Protein AF-A0A8B6H5X8-F1 (afdb_monomer_lite)

Sequence (145 aa):
MEVFKSILQSILGMDSQSWGLSYKGKIWHNGQSKKFCQPFFDKTTIITCQLDLYSGTLAFYCNGQSLGVAFTGLDQVGEPLYPIVSSTASESELGLGTRGCRYLSLQEKCFQAIKRRLAYNEAYNDCVDCLPLPKIMKSHLSALY

Organism: Mytilus galloprovincialis (NCBI:txid29158)

Secondary structure (DSSP, 8-state):
----------STTSSTT--EEETTTEEEETTEEEE-S-----TTPPEEEEEETTTTEEEEEETTEEEEEEEE-GGGS-S---------STT-------------SHHHHHHHHHHHHHHT-GGGTT-GGGSSS-HHHHHHHHTT-

InterPro domains:
  IPR001496 SOCS box domain [PS50225] (96-145)
  IPR001870 B30.2/SPRY domain [PS50188] (1-103)
  IPR003877 SPRY domain [PF00622] (12-91)
  IPR013320 Concanavalin A-like lectin/glucanase domain superfamily [SSF49899] (8-96)
  IPR043136 B30.2/SPRY domain superfamily [G3DSA:2.60.120.920] (3-94)
  IPR050672 F-box/SPRY and SOCS box protein families [PTHR12245] (9-139)

Foldseek 3Di:
DDPPPPCQDDPAQCQQQHWDQDLCQWIHHHNDIDRQGHHDDDLPWDKDWDQDLVQQFIWIATPNHTSDTPDGPNVVPPDDDDDDDDDPDPPRDDDDDDDDDDDDDPVVVVLVVVLVVQVVDPVRPVPLVVDPDDPVSSCVNPPVD

Structure (mmCIF, N/CA/C/O backbone):
data_AF-A0A8B6H5X8-F1
#
_entry.id   AF-A0A8B6H5X8-F1
#
loop_
_atom_site.group_PDB
_atom_site.id
_atom_site.type_symbol
_atom_site.label_atom_id
_atom_site.label_alt_id
_atom_site.label_comp_id
_atom_site.label_asym_id
_atom_site.label_entity_id
_atom_site.label_seq_id
_atom_site.pdbx_PDB_ins_code
_atom_site.Cartn_x
_atom_site.Cartn_y
_atom_site.Cartn_z
_atom_site.occupancy
_atom_site.B_iso_or_equiv
_atom_site.auth_seq_id
_atom_site.auth_comp_id
_atom_site.auth_asym_id
_atom_site.auth_atom_id
_atom_site.pdbx_PDB_model_num
ATOM 1 N N . MET A 1 1 ? -34.817 14.427 20.532 1.00 32.59 1 MET A N 1
ATOM 2 C CA . MET A 1 1 ? -33.373 14.633 20.763 1.00 32.59 1 MET A CA 1
ATOM 3 C C . MET A 1 1 ? -32.649 13.667 19.839 1.00 32.59 1 MET A C 1
ATOM 5 O O . MET A 1 1 ? -32.472 12.506 20.186 1.00 32.59 1 MET A O 1
ATOM 9 N N . GLU A 1 2 ? -32.384 14.088 18.603 1.00 27.45 2 GLU A N 1
ATOM 10 C CA . GLU A 1 2 ? -31.606 13.279 17.662 1.00 27.45 2 GLU A CA 1
ATOM 11 C C . GLU A 1 2 ? -30.157 13.279 18.126 1.00 27.45 2 GLU A C 1
ATOM 13 O O . GLU A 1 2 ? -29.492 14.314 18.166 1.00 27.45 2 GLU A O 1
ATOM 18 N N . VAL A 1 3 ? -29.677 12.107 18.525 1.00 29.55 3 VAL A N 1
ATOM 19 C CA . VAL A 1 3 ? -28.252 11.894 18.735 1.00 29.55 3 VAL A CA 1
ATOM 20 C C . VAL A 1 3 ? -27.619 11.902 17.347 1.00 29.55 3 VAL A C 1
ATOM 22 O O . VAL A 1 3 ? -27.639 10.889 16.649 1.00 29.55 3 VAL A O 1
ATOM 25 N N . PHE A 1 4 ? -27.075 13.050 16.935 1.00 31.17 4 PHE A N 1
ATOM 26 C CA . PHE A 1 4 ? -26.159 13.131 15.800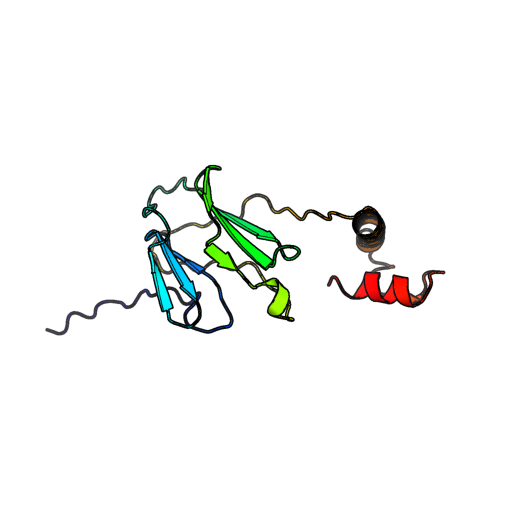 1.00 31.17 4 PHE A CA 1
ATOM 27 C C . PHE A 1 4 ? -24.928 12.291 16.137 1.00 31.17 4 PHE A C 1
ATOM 29 O O . PHE A 1 4 ? -23.966 12.738 16.761 1.00 31.17 4 PHE A O 1
ATOM 36 N N . LYS A 1 5 ? -24.982 11.017 15.755 1.00 34.47 5 LYS A N 1
ATOM 37 C CA . LYS A 1 5 ? -23.828 10.133 15.746 1.00 34.47 5 LYS A CA 1
ATOM 38 C C . LYS A 1 5 ? -22.925 10.674 14.644 1.00 34.47 5 LYS A C 1
ATOM 40 O O . LYS A 1 5 ? -23.190 10.430 13.475 1.00 34.47 5 LYS A O 1
ATOM 45 N N . SER A 1 6 ? -21.923 11.472 15.004 1.00 38.03 6 SER A N 1
ATOM 46 C CA . SER A 1 6 ? -20.920 11.944 14.049 1.00 38.03 6 SER A CA 1
ATOM 47 C C . SER A 1 6 ? -20.366 10.734 13.285 1.00 38.03 6 SER A C 1
ATOM 49 O O . SER A 1 6 ? -19.733 9.852 13.875 1.00 38.03 6 SER A O 1
ATOM 51 N N . ILE A 1 7 ? -20.696 10.631 11.994 1.00 43.34 7 ILE A N 1
ATOM 52 C CA . ILE A 1 7 ? -20.259 9.559 11.095 1.00 43.34 7 ILE A CA 1
ATOM 53 C C . ILE A 1 7 ? -18.818 9.884 10.701 1.00 43.34 7 ILE A C 1
ATOM 55 O O . ILE A 1 7 ? -18.526 10.308 9.590 1.00 43.34 7 ILE A O 1
ATOM 59 N N . LEU A 1 8 ? -17.892 9.723 11.642 1.00 49.56 8 LEU A N 1
ATOM 60 C CA . LEU A 1 8 ? -16.462 9.726 11.351 1.00 49.56 8 LEU A CA 1
ATOM 61 C C . LEU A 1 8 ? -16.101 8.345 10.793 1.00 49.56 8 LEU A C 1
ATOM 63 O O . LEU A 1 8 ? -15.533 7.490 11.478 1.00 49.56 8 LEU A O 1
ATOM 67 N N . GLN A 1 9 ? -16.574 8.078 9.577 1.00 59.22 9 GLN A N 1
ATOM 68 C CA . GLN A 1 9 ? -16.326 6.841 8.848 1.00 59.22 9 GLN A CA 1
ATOM 69 C C . GLN A 1 9 ? -15.109 7.050 7.942 1.00 59.22 9 GLN A C 1
ATOM 71 O O . GLN A 1 9 ? -14.939 8.113 7.352 1.00 59.22 9 GLN A O 1
ATOM 76 N N . SER A 1 10 ? -14.219 6.057 7.886 1.00 67.19 10 SER A N 1
ATOM 77 C CA . SER A 1 10 ? -13.036 6.136 7.026 1.00 67.19 10 SER A CA 1
ATOM 78 C C . SER A 1 10 ? -13.481 6.213 5.568 1.00 67.19 10 SER A C 1
ATOM 80 O O . SER A 1 10 ? -14.249 5.359 5.132 1.00 67.19 10 SER A O 1
ATOM 82 N N . ILE A 1 11 ? -12.987 7.212 4.833 1.00 83.31 11 ILE A N 1
ATOM 83 C CA . ILE A 1 11 ? -13.216 7.339 3.385 1.00 83.31 11 ILE A CA 1
ATOM 84 C C . ILE A 1 11 ? -12.515 6.226 2.593 1.00 83.31 11 ILE A C 1
ATOM 86 O O . ILE A 1 11 ? -12.910 5.908 1.476 1.00 83.31 11 ILE A O 1
ATOM 90 N N . LEU A 1 12 ? -11.482 5.611 3.181 1.00 90.06 12 LEU A N 1
ATOM 91 C CA . LEU A 1 12 ? -10.707 4.557 2.540 1.00 90.06 12 LEU A CA 1
ATOM 92 C C . LEU A 1 12 ? -11.502 3.252 2.510 1.00 90.06 12 LEU A C 1
ATOM 94 O O . LEU A 1 12 ? -11.940 2.741 3.541 1.00 90.06 12 LEU A O 1
ATOM 98 N N . GLY A 1 13 ? -11.641 2.698 1.312 1.00 90.94 13 GLY A N 1
ATOM 99 C CA . GLY A 1 13 ? -12.379 1.476 1.034 1.00 90.94 13 GLY A CA 1
ATOM 100 C C . GLY A 1 13 ? -13.889 1.664 0.913 1.00 90.94 13 GLY A C 1
ATOM 101 O O . GLY A 1 13 ? -14.607 0.664 0.883 1.00 90.94 13 GLY A O 1
ATOM 102 N N . MET A 1 14 ? -14.389 2.907 0.849 1.00 91.75 14 MET A N 1
ATOM 103 C CA . MET A 1 14 ? -15.804 3.179 0.555 1.00 91.75 14 MET A CA 1
ATOM 104 C C . MET A 1 14 ? -16.170 2.894 -0.907 1.00 91.75 14 MET A C 1
ATOM 106 O O . MET A 1 14 ? -17.323 2.580 -1.187 1.00 91.75 14 MET A O 1
ATOM 110 N N . ASP A 1 15 ? -15.195 2.949 -1.810 1.00 93.00 15 ASP A N 1
ATOM 111 C CA . ASP A 1 15 ? -15.328 2.632 -3.229 1.00 93.00 15 ASP A CA 1
ATOM 112 C C . ASP A 1 15 ? -14.355 1.518 -3.651 1.00 93.00 15 ASP A C 1
ATOM 114 O O . ASP A 1 15 ? -13.630 0.939 -2.833 1.00 93.00 15 ASP A O 1
ATOM 118 N N . SER A 1 16 ? -14.357 1.188 -4.942 1.00 94.44 16 SER A N 1
ATOM 119 C CA . SER A 1 16 ? -13.459 0.193 -5.530 1.00 94.44 16 SER A CA 1
ATOM 120 C C . SER A 1 16 ? -12.043 0.721 -5.793 1.00 94.44 16 SER A C 1
ATOM 122 O O . SER A 1 16 ? -11.224 -0.024 -6.321 1.00 94.44 16 SER A O 1
ATOM 124 N N . GLN A 1 17 ? -11.755 1.987 -5.479 1.00 94.50 17 GLN A N 1
ATOM 125 C CA . GLN A 1 17 ? -10.489 2.655 -5.806 1.00 94.50 17 GLN A CA 1
ATOM 126 C C . GLN A 1 17 ? -9.497 2.628 -4.640 1.00 94.50 17 GLN A C 1
ATOM 128 O O . GLN A 1 17 ? -8.368 3.101 -4.757 1.00 94.50 17 GLN A O 1
ATOM 133 N N . SER A 1 18 ? -9.908 2.097 -3.488 1.00 95.38 18 SER A N 1
ATOM 134 C CA . SER A 1 18 ? -9.092 2.118 -2.281 1.00 95.38 18 SER A CA 1
ATOM 135 C C . SER A 1 18 ? -9.220 0.841 -1.450 1.00 95.38 18 SER A C 1
ATOM 137 O O . SER A 1 18 ? -10.259 0.177 -1.409 1.00 95.38 18 SER A O 1
ATOM 139 N N . TRP A 1 19 ? -8.126 0.501 -0.767 1.00 96.94 19 TRP A N 1
ATOM 140 C CA . TRP A 1 19 ? -7.997 -0.650 0.127 1.00 96.94 19 TRP A CA 1
ATOM 141 C C . TRP A 1 19 ? -7.434 -0.158 1.457 1.00 96.94 19 TRP A C 1
ATOM 143 O O . TRP A 1 19 ? -6.299 0.313 1.523 1.00 96.94 19 TRP A O 1
ATOM 153 N N . GLY A 1 20 ? -8.234 -0.222 2.519 1.00 95.56 20 GLY A N 1
ATOM 154 C CA . GLY A 1 20 ? -7.905 0.412 3.796 1.00 95.56 20 GLY A CA 1
ATOM 155 C C . GLY A 1 20 ? -7.854 -0.563 4.966 1.00 95.56 20 GLY A C 1
ATOM 156 O O . GLY A 1 20 ? -8.656 -1.492 5.040 1.00 95.56 20 GLY A O 1
ATOM 157 N N . LEU A 1 21 ? -6.958 -0.306 5.923 1.00 95.81 21 LEU A N 1
ATOM 158 C CA . LEU A 1 21 ? -6.988 -0.880 7.271 1.00 95.81 21 LEU A CA 1
ATOM 159 C C . LEU A 1 21 ? -7.393 0.206 8.273 1.00 95.81 21 LEU A C 1
ATOM 161 O O . LEU A 1 21 ? -6.805 1.281 8.325 1.00 95.81 21 LEU A O 1
ATOM 165 N N . SER A 1 22 ? -8.390 -0.093 9.100 1.00 93.69 22 SER A N 1
ATOM 166 C CA . SER A 1 22 ? -8.834 0.761 10.199 1.00 93.69 22 SER A CA 1
ATOM 167 C C . SER A 1 22 ? -8.174 0.342 11.511 1.00 93.69 22 SER A C 1
ATOM 169 O O . SER A 1 22 ? -8.080 -0.850 11.800 1.00 93.69 22 SER A O 1
ATOM 171 N N . TYR A 1 23 ? -7.863 1.314 12.374 1.00 91.88 23 TYR A N 1
ATOM 172 C CA . TYR A 1 23 ? -7.406 1.092 13.756 1.00 91.88 23 TYR A CA 1
ATOM 173 C C . TYR A 1 23 ? -8.349 0.215 14.602 1.00 91.88 23 TYR A C 1
ATOM 175 O O . TYR A 1 23 ? -7.944 -0.391 15.589 1.00 91.88 23 TYR A O 1
ATOM 183 N N . LYS A 1 24 ? -9.610 0.053 14.174 1.00 93.12 24 LYS A N 1
ATOM 184 C CA . LYS A 1 24 ? -10.579 -0.893 14.755 1.00 93.12 24 LYS A CA 1
ATOM 185 C C . LYS A 1 24 ? -10.348 -2.358 14.342 1.00 93.12 24 LYS A C 1
ATOM 187 O O . LYS A 1 24 ? -11.213 -3.195 14.594 1.00 93.12 24 LYS A O 1
ATOM 192 N N . GLY A 1 25 ? -9.246 -2.673 13.661 1.00 95.50 25 GLY A N 1
ATOM 193 C CA . GLY A 1 25 ? -8.906 -4.028 13.218 1.00 95.50 25 GLY A CA 1
ATOM 194 C C . GLY A 1 25 ? -9.773 -4.554 12.068 1.00 95.50 25 GLY A C 1
ATOM 195 O O . GLY A 1 25 ? -9.941 -5.765 11.897 1.00 95.50 25 GLY A O 1
ATOM 196 N N . LYS A 1 26 ? -10.368 -3.648 11.285 1.00 96.25 26 LYS A N 1
ATOM 197 C CA . LYS A 1 26 ? -11.188 -3.975 10.110 1.00 96.25 26 LYS A CA 1
ATOM 198 C C . LYS A 1 26 ? -10.493 -3.524 8.842 1.00 96.25 26 LYS A C 1
ATOM 200 O O . LYS A 1 26 ? -9.930 -2.432 8.828 1.00 96.25 26 LYS A O 1
ATOM 205 N N . ILE A 1 27 ? -10.620 -4.309 7.781 1.00 97.00 27 ILE A N 1
ATOM 206 C CA . ILE A 1 27 ? -10.228 -3.869 6.443 1.00 97.00 27 ILE A CA 1
ATOM 207 C C . ILE A 1 27 ? -11.455 -3.515 5.607 1.00 97.00 27 ILE A C 1
ATOM 209 O O . ILE A 1 27 ? -12.522 -4.103 5.810 1.00 97.00 27 ILE A O 1
ATOM 213 N N . TRP A 1 28 ? -11.286 -2.548 4.708 1.00 96.12 28 TRP A N 1
ATOM 214 C CA . TRP A 1 28 ? -12.342 -1.936 3.905 1.00 96.12 28 TRP A CA 1
ATOM 215 C C . TRP A 1 28 ? -11.956 -1.883 2.429 1.00 96.12 28 TRP A C 1
ATOM 217 O O . TRP A 1 28 ? -10.832 -1.500 2.102 1.00 96.12 28 TRP A O 1
ATOM 227 N N . HIS A 1 29 ? -12.892 -2.258 1.561 1.00 96.44 29 HIS A N 1
ATOM 228 C CA . HIS A 1 29 ? -12.796 -2.122 0.108 1.00 96.44 29 HIS A CA 1
ATOM 229 C C . HIS A 1 29 ? -14.189 -2.257 -0.513 1.00 96.44 29 HIS A C 1
ATOM 231 O O . HIS A 1 29 ? -14.972 -3.107 -0.077 1.00 96.44 29 HIS A O 1
ATOM 237 N N . ASN A 1 30 ? -14.492 -1.458 -1.537 1.00 95.62 30 ASN A N 1
ATOM 238 C CA . ASN A 1 30 ? -15.755 -1.502 -2.274 1.00 95.62 30 ASN A CA 1
ATOM 239 C C . ASN A 1 30 ? -16.999 -1.400 -1.368 1.00 95.62 30 ASN A C 1
ATOM 241 O O . ASN A 1 30 ? -17.967 -2.148 -1.512 1.00 95.62 30 ASN A O 1
ATOM 245 N N . GLY A 1 31 ? -16.928 -0.541 -0.349 1.00 93.69 31 GLY A N 1
ATOM 246 C CA . GLY A 1 31 ? -17.997 -0.329 0.629 1.00 93.69 31 GLY A CA 1
ATOM 247 C C . GLY A 1 31 ? -18.197 -1.483 1.618 1.00 93.69 31 GLY A C 1
ATOM 248 O O . GLY A 1 31 ? -19.056 -1.399 2.497 1.00 93.69 31 GLY A O 1
ATOM 249 N N . GLN A 1 32 ? -17.408 -2.555 1.520 1.00 94.12 32 GLN A N 1
ATOM 250 C CA . GLN A 1 32 ? -17.508 -3.727 2.384 1.00 94.12 32 GLN A CA 1
ATOM 251 C C . GLN A 1 32 ? -16.434 -3.703 3.468 1.00 94.12 32 GLN A C 1
ATOM 253 O O . GLN A 1 32 ? -15.303 -3.278 3.239 1.00 94.12 32 GLN A O 1
ATOM 258 N N . SER A 1 33 ? -16.780 -4.212 4.655 1.00 94.69 33 SER A N 1
ATOM 259 C CA . SER A 1 33 ? -15.844 -4.339 5.775 1.00 94.69 33 SER A CA 1
ATOM 260 C C . SER A 1 33 ? -15.801 -5.762 6.311 1.00 94.69 33 SER A C 1
ATOM 262 O O . SER A 1 33 ? -16.844 -6.397 6.475 1.00 94.69 33 SER A O 1
ATOM 264 N N . LYS A 1 34 ? -14.605 -6.240 6.661 1.00 95.56 34 LYS A N 1
ATOM 265 C CA . LYS A 1 34 ? -14.418 -7.511 7.378 1.00 95.56 34 LYS A CA 1
ATOM 266 C C . LYS A 1 34 ? -13.455 -7.341 8.547 1.00 95.56 34 LYS A C 1
ATOM 268 O O . LYS A 1 34 ? -12.534 -6.524 8.494 1.00 95.56 34 LYS A O 1
ATOM 273 N N . LYS A 1 35 ? -13.678 -8.104 9.623 1.00 97.50 35 LYS A N 1
ATOM 274 C CA . LYS A 1 35 ? -12.714 -8.199 10.729 1.00 97.50 35 LYS A CA 1
ATOM 275 C C . LYS A 1 35 ? -11.442 -8.856 10.195 1.00 97.50 35 LYS A C 1
ATOM 277 O O . LYS A 1 35 ? -11.531 -9.864 9.500 1.00 97.50 35 LYS A O 1
ATOM 282 N N . PHE A 1 36 ? -10.292 -8.277 10.514 1.00 97.94 36 PHE A N 1
ATOM 283 C CA . PHE A 1 36 ? -8.998 -8.720 10.001 1.00 97.94 36 PHE A CA 1
ATOM 284 C C . PHE A 1 36 ? -7.998 -8.981 11.125 1.00 97.94 36 PHE A C 1
ATOM 286 O O . PHE A 1 36 ? -7.410 -10.052 11.188 1.00 97.94 36 PHE A O 1
ATOM 293 N N . CYS A 1 37 ? -7.865 -8.045 12.062 1.00 97.75 37 CYS A N 1
ATOM 294 C CA . CYS A 1 37 ? -6.968 -8.176 13.204 1.00 97.75 37 CYS A CA 1
ATOM 295 C C . CYS A 1 37 ? -7.623 -7.642 14.484 1.00 97.75 37 CYS A C 1
ATOM 297 O O . CYS A 1 37 ? -8.791 -7.236 14.492 1.00 97.75 37 CYS A O 1
ATOM 299 N N . GLN A 1 38 ? -6.882 -7.682 15.591 1.00 97.00 38 GLN A N 1
ATOM 300 C CA . GLN A 1 38 ? -7.303 -6.993 16.805 1.00 97.00 38 GLN A CA 1
ATOM 301 C C . GLN A 1 38 ? -7.181 -5.472 16.618 1.00 97.00 38 GLN A C 1
ATOM 303 O O . GLN A 1 38 ? -6.263 -5.018 15.930 1.00 97.00 38 GLN A O 1
ATOM 308 N N . PRO A 1 39 ? -8.091 -4.680 17.210 1.00 95.56 39 PRO A N 1
ATOM 309 C CA . PRO A 1 39 ? -7.951 -3.232 17.245 1.00 95.56 39 PRO A CA 1
ATOM 310 C C . PRO A 1 39 ? -6.630 -2.798 17.885 1.00 95.56 39 PRO A C 1
ATOM 312 O O . PRO A 1 39 ? -6.136 -3.449 18.805 1.00 95.56 39 PRO A O 1
ATOM 315 N N . PHE A 1 40 ? -6.103 -1.666 17.438 1.00 93.06 40 PHE A N 1
ATOM 316 C CA . PHE A 1 40 ? -4.900 -1.047 17.978 1.00 93.06 40 PHE A CA 1
ATOM 317 C C . PHE A 1 40 ? -5.178 0.430 18.258 1.00 93.06 40 PHE A C 1
ATOM 319 O O . PHE A 1 40 ? -5.659 1.162 17.395 1.00 93.06 40 PHE A O 1
ATOM 326 N N . PHE A 1 41 ? -4.908 0.855 19.492 1.00 90.25 41 PHE A N 1
ATOM 327 C CA . PHE A 1 41 ? -5.192 2.213 19.978 1.00 90.25 41 PHE A CA 1
ATOM 328 C C . PHE A 1 41 ? -3.964 2.888 20.598 1.00 90.25 41 PHE A C 1
ATOM 330 O O . PHE A 1 41 ? -4.054 4.030 21.042 1.00 90.25 41 PHE A O 1
ATOM 337 N N . ASP A 1 42 ? -2.831 2.184 20.663 1.00 90.69 42 ASP A N 1
ATOM 338 C CA . ASP A 1 42 ? -1.600 2.724 21.227 1.00 90.69 42 ASP A CA 1
ATOM 339 C C . ASP A 1 42 ? -1.044 3.814 20.299 1.00 90.69 42 ASP A C 1
ATOM 341 O O . ASP A 1 42 ? -0.908 3.599 19.091 1.00 90.69 42 ASP A O 1
ATOM 345 N N . LYS A 1 43 ? -0.704 4.976 20.866 1.00 86.81 43 LYS A N 1
ATOM 346 C CA . LYS A 1 43 ? -0.137 6.124 20.139 1.00 86.81 43 LYS A CA 1
ATOM 347 C C . LYS A 1 43 ? 1.225 5.821 19.508 1.00 86.81 43 LYS A C 1
ATOM 349 O O . LYS A 1 43 ? 1.636 6.517 18.588 1.00 86.81 43 LYS A O 1
ATOM 354 N N . THR A 1 44 ? 1.916 4.795 19.992 1.00 90.38 44 THR A N 1
ATOM 355 C CA . THR A 1 44 ? 3.220 4.346 19.488 1.00 90.38 44 THR A CA 1
ATOM 356 C C . THR A 1 44 ? 3.105 3.263 18.412 1.00 90.38 44 THR A C 1
ATOM 358 O O . THR A 1 44 ? 4.122 2.762 17.935 1.00 90.38 44 THR A O 1
ATOM 361 N N . THR A 1 45 ? 1.879 2.900 18.008 1.00 94.38 45 THR A N 1
ATOM 362 C CA . THR A 1 45 ? 1.646 1.859 17.000 1.00 94.38 45 THR A CA 1
ATOM 363 C C . THR A 1 45 ? 2.274 2.234 15.662 1.00 94.38 45 THR A C 1
ATOM 365 O O . THR A 1 45 ? 1.923 3.243 15.051 1.00 94.38 45 THR A O 1
ATOM 368 N N . ILE A 1 46 ? 3.132 1.354 15.155 1.00 95.88 46 ILE A N 1
ATOM 369 C CA . ILE A 1 46 ? 3.709 1.452 13.817 1.00 95.88 46 ILE A CA 1
ATOM 370 C C . ILE A 1 46 ? 2.998 0.452 12.912 1.00 95.88 46 ILE A C 1
ATOM 372 O O . ILE A 1 46 ? 3.096 -0.761 13.112 1.00 95.88 46 ILE A O 1
ATOM 376 N N . ILE A 1 47 ? 2.320 0.964 11.884 1.00 96.44 47 ILE A N 1
ATOM 377 C CA . ILE A 1 47 ? 1.731 0.146 10.824 1.00 96.44 47 ILE A CA 1
ATOM 378 C C . ILE A 1 47 ? 2.644 0.176 9.602 1.00 96.44 47 ILE A C 1
ATOM 380 O O . ILE A 1 47 ? 2.917 1.234 9.043 1.00 96.44 47 ILE A O 1
ATOM 384 N N . THR A 1 48 ? 3.108 -0.997 9.176 1.00 96.94 48 THR A N 1
ATOM 385 C CA . THR A 1 48 ? 3.799 -1.153 7.889 1.00 96.94 48 THR A CA 1
ATOM 386 C C . THR A 1 48 ? 2.817 -1.681 6.858 1.00 96.94 48 THR A C 1
ATOM 388 O O . THR A 1 48 ? 2.15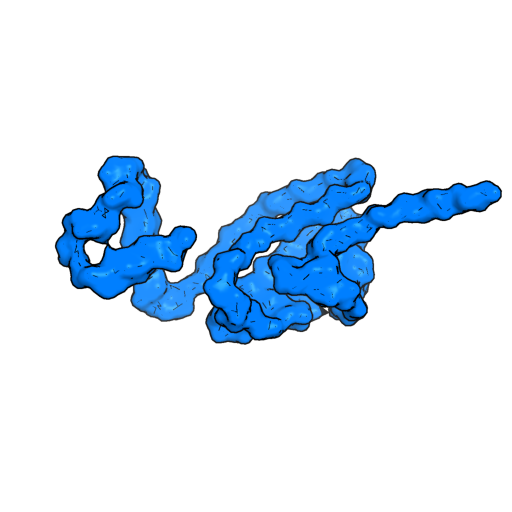2 -2.688 7.098 1.00 96.94 48 THR A O 1
ATOM 391 N N . CYS A 1 49 ? 2.768 -1.025 5.702 1.00 96.62 49 CYS A N 1
ATOM 392 C CA . CYS A 1 49 ? 2.017 -1.474 4.536 1.00 96.62 49 CYS A CA 1
ATOM 393 C C . CYS A 1 49 ? 2.989 -2.112 3.542 1.00 96.62 49 CYS A C 1
ATOM 395 O O . CYS A 1 49 ? 3.938 -1.461 3.102 1.00 96.62 49 CYS A O 1
ATOM 397 N N . GLN A 1 50 ? 2.756 -3.370 3.182 1.00 97.00 50 GLN A N 1
ATOM 398 C CA . GLN A 1 50 ? 3.535 -4.071 2.170 1.00 97.00 50 GLN A CA 1
ATOM 399 C C . GLN A 1 50 ? 2.653 -4.348 0.957 1.00 97.00 50 GLN A C 1
ATOM 401 O O . GLN A 1 50 ? 1.795 -5.225 1.003 1.00 97.00 50 GLN A O 1
ATOM 406 N N . LEU A 1 51 ? 2.888 -3.599 -0.119 1.00 96.75 51 LEU A N 1
ATOM 407 C CA . LEU A 1 51 ? 2.320 -3.866 -1.434 1.00 96.75 51 LEU A CA 1
ATOM 408 C C . LEU A 1 51 ? 3.321 -4.700 -2.240 1.00 96.75 51 LEU A C 1
ATOM 410 O O . LEU A 1 51 ? 4.431 -4.241 -2.514 1.00 96.75 51 LEU A O 1
ATOM 414 N N . ASP A 1 52 ? 2.928 -5.913 -2.604 1.00 95.44 52 ASP A N 1
ATOM 415 C CA . ASP A 1 52 ? 3.679 -6.788 -3.498 1.00 95.44 52 ASP A CA 1
ATOM 416 C C . ASP A 1 52 ? 2.877 -6.994 -4.785 1.00 95.44 52 ASP A C 1
ATOM 418 O O . ASP A 1 52 ? 1.938 -7.784 -4.831 1.00 95.44 52 ASP A O 1
ATOM 422 N N . LEU A 1 53 ? 3.257 -6.269 -5.838 1.00 93.38 53 LEU A N 1
ATOM 423 C CA . LEU A 1 53 ? 2.604 -6.348 -7.147 1.00 93.38 53 LEU A CA 1
ATOM 424 C C . LEU A 1 53 ? 3.017 -7.583 -7.957 1.00 93.38 53 LEU A C 1
ATOM 426 O O . LEU A 1 53 ? 2.351 -7.893 -8.936 1.00 93.38 53 LEU A O 1
ATOM 430 N N . TYR A 1 54 ? 4.064 -8.314 -7.561 1.00 92.31 54 TYR A N 1
ATOM 431 C CA . TYR A 1 54 ? 4.412 -9.576 -8.223 1.00 92.31 54 TYR A CA 1
ATOM 432 C C . TYR A 1 54 ? 3.453 -10.693 -7.815 1.00 92.31 54 TYR A C 1
ATOM 434 O O . TYR A 1 54 ? 3.091 -11.529 -8.638 1.00 92.31 54 TYR A O 1
ATOM 442 N N . SER A 1 55 ? 3.049 -10.712 -6.540 1.00 95.38 55 SER A N 1
ATOM 443 C CA . SER A 1 55 ? 2.037 -11.643 -6.025 1.00 95.38 55 SER A CA 1
ATOM 444 C C . SER A 1 55 ? 0.623 -11.056 -5.997 1.00 95.38 55 SER A C 1
ATOM 446 O O . SER A 1 55 ? -0.329 -11.767 -5.675 1.00 95.38 55 SER A O 1
ATOM 448 N N . GLY A 1 56 ? 0.476 -9.764 -6.303 1.00 96.81 56 GLY A N 1
ATOM 449 C CA . GLY A 1 56 ? -0.801 -9.060 -6.268 1.00 96.81 56 GLY A CA 1
ATOM 450 C C . GLY A 1 56 ? -1.375 -8.909 -4.862 1.00 96.81 56 GLY A C 1
ATOM 451 O O . GLY A 1 56 ? -2.594 -8.942 -4.704 1.00 96.81 56 GLY A O 1
ATOM 452 N N . THR A 1 57 ? -0.541 -8.783 -3.827 1.00 98.12 57 THR A N 1
ATOM 453 C CA . THR A 1 57 ? -0.982 -8.772 -2.424 1.00 98.12 57 THR A CA 1
ATOM 454 C C . THR A 1 57 ? -0.732 -7.444 -1.714 1.00 98.12 57 THR A C 1
ATOM 456 O O . THR A 1 57 ? 0.244 -6.740 -1.970 1.00 98.12 57 THR A O 1
ATOM 459 N N . LEU A 1 58 ? -1.621 -7.118 -0.772 1.00 98.25 58 LEU A N 1
ATOM 460 C CA . LEU A 1 58 ? -1.427 -6.053 0.211 1.00 98.25 58 LEU A CA 1
ATOM 461 C C . LEU A 1 58 ? -1.508 -6.656 1.615 1.00 98.25 58 LEU A C 1
ATOM 463 O O . LEU A 1 58 ? -2.553 -7.175 2.021 1.00 98.25 58 LEU A O 1
ATOM 467 N N . ALA A 1 59 ? -0.401 -6.592 2.350 1.00 98.31 59 ALA A N 1
ATOM 468 C CA . ALA A 1 59 ? -0.270 -7.083 3.718 1.00 98.31 59 ALA A CA 1
ATOM 469 C C . ALA A 1 59 ? 0.029 -5.938 4.693 1.00 98.31 59 ALA A C 1
ATOM 471 O O . ALA A 1 59 ? 0.622 -4.919 4.325 1.00 98.31 59 ALA A O 1
ATOM 472 N N . PHE A 1 60 ? -0.362 -6.127 5.953 1.00 98.31 60 PHE A N 1
ATOM 473 C CA . PHE A 1 60 ? -0.093 -5.170 7.024 1.00 98.31 60 PHE A CA 1
ATOM 474 C C . PHE A 1 60 ? 0.718 -5.813 8.141 1.00 98.31 60 PHE A C 1
ATOM 476 O O . PHE A 1 60 ? 0.553 -6.993 8.451 1.00 98.31 60 PHE A O 1
ATOM 483 N N . TYR A 1 61 ? 1.555 -5.006 8.783 1.00 97.94 61 TYR A N 1
ATOM 484 C CA . TYR A 1 61 ? 2.289 -5.383 9.983 1.00 97.94 61 TYR A CA 1
ATOM 485 C C . TYR A 1 61 ? 2.021 -4.355 11.071 1.00 97.94 61 TYR A C 1
ATOM 487 O O . TYR A 1 61 ? 2.006 -3.159 10.789 1.00 97.94 61 TYR A O 1
ATOM 495 N N . CYS A 1 62 ? 1.848 -4.814 12.305 1.00 97.50 62 CYS A N 1
ATOM 496 C CA . CYS A 1 62 ? 1.712 -3.966 13.483 1.00 97.50 62 CYS A CA 1
ATOM 497 C C . CYS A 1 62 ? 2.933 -4.174 14.373 1.00 97.50 62 CYS A C 1
ATOM 499 O O . CYS A 1 62 ? 3.208 -5.301 14.783 1.00 97.50 62 CYS A O 1
ATOM 501 N N . ASN A 1 63 ? 3.694 -3.109 14.630 1.00 96.31 63 ASN A N 1
ATOM 502 C CA . ASN A 1 63 ? 4.919 -3.152 15.435 1.00 96.31 63 ASN A CA 1
ATOM 503 C C . ASN A 1 63 ? 5.893 -4.257 14.973 1.00 96.31 63 ASN A C 1
ATOM 505 O O . ASN A 1 63 ? 6.466 -4.992 15.774 1.00 96.31 63 ASN A O 1
ATOM 509 N N . GLY A 1 64 ? 6.031 -4.415 13.651 1.00 95.88 64 GLY A N 1
ATOM 510 C CA . GLY A 1 64 ? 6.878 -5.433 13.019 1.00 95.88 64 GLY A CA 1
ATOM 511 C C . GLY A 1 64 ? 6.279 -6.845 12.958 1.00 95.88 64 GLY A C 1
ATOM 512 O O . GLY A 1 64 ? 6.823 -7.696 12.258 1.00 95.88 64 GLY A O 1
ATOM 513 N N . GLN A 1 65 ? 5.149 -7.108 13.619 1.00 97.56 65 GLN A N 1
ATOM 514 C CA . GLN A 1 65 ? 4.465 -8.401 13.558 1.00 97.56 65 GLN A CA 1
ATOM 515 C C . GLN A 1 65 ? 3.485 -8.452 12.388 1.00 97.56 65 GLN A C 1
ATOM 517 O O . GLN A 1 65 ? 2.689 -7.535 12.198 1.00 97.56 65 GLN A O 1
ATOM 522 N N . SER A 1 66 ? 3.528 -9.535 11.610 1.00 98.00 66 SER A N 1
ATOM 523 C CA . SER A 1 66 ? 2.615 -9.727 10.480 1.00 98.00 66 SER A CA 1
ATOM 524 C C . SER A 1 66 ? 1.173 -9.881 10.955 1.00 98.00 66 SER A C 1
ATOM 526 O O . SER A 1 66 ? 0.889 -10.696 11.832 1.00 98.00 66 SER A O 1
ATOM 528 N N . LEU A 1 67 ? 0.260 -9.137 10.332 1.00 98.38 67 LEU A N 1
ATOM 529 C CA . LEU A 1 67 ? -1.186 -9.325 10.470 1.00 98.38 67 LEU A CA 1
ATOM 530 C C . LEU A 1 67 ? -1.753 -10.241 9.371 1.00 98.38 67 LEU A C 1
ATOM 532 O O . LEU A 1 67 ? -2.942 -10.547 9.380 1.00 98.38 67 LEU A O 1
ATOM 536 N N . GLY A 1 68 ? -0.908 -10.679 8.431 1.00 98.06 68 GLY A N 1
ATOM 537 C CA . GLY A 1 68 ? -1.289 -11.472 7.266 1.00 98.06 68 GLY A CA 1
ATOM 538 C C . GLY A 1 68 ? -1.614 -10.636 6.024 1.00 98.06 68 GLY A C 1
ATOM 539 O O . GLY A 1 68 ? -1.476 -9.410 6.001 1.00 98.06 68 GLY A O 1
ATOM 540 N N . VAL A 1 69 ? -2.043 -11.330 4.968 1.00 98.50 69 VAL A N 1
ATO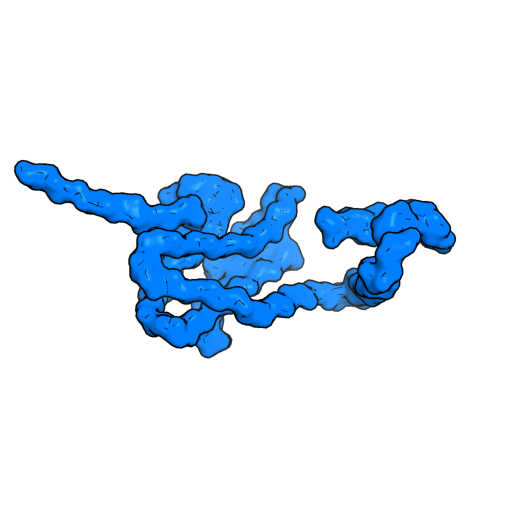M 541 C CA . VAL A 1 69 ? -2.478 -10.718 3.705 1.00 98.50 69 VAL A CA 1
ATOM 542 C C . VAL A 1 69 ? -3.913 -10.219 3.859 1.00 98.50 69 VAL A C 1
ATOM 544 O O . VAL A 1 69 ? -4.825 -10.993 4.147 1.00 98.50 69 VAL A O 1
ATOM 547 N N . ALA A 1 70 ? -4.115 -8.920 3.663 1.00 98.12 70 ALA A N 1
ATOM 548 C CA . ALA A 1 70 ? -5.419 -8.279 3.771 1.00 98.12 70 ALA A CA 1
ATOM 549 C C . ALA A 1 70 ? -6.205 -8.354 2.456 1.00 98.12 70 ALA A C 1
ATOM 551 O O . ALA A 1 70 ? -7.409 -8.649 2.461 1.00 98.12 70 ALA A O 1
ATOM 552 N N . PHE A 1 71 ? -5.513 -8.125 1.338 1.00 98.25 71 PHE A N 1
ATOM 553 C CA . PHE A 1 71 ? -6.104 -8.063 0.004 1.00 98.25 71 PHE A CA 1
ATOM 554 C C . PHE A 1 71 ? -5.227 -8.765 -1.038 1.00 98.25 71 PHE A C 1
ATOM 556 O O . PHE A 1 71 ? -4.011 -8.865 -0.874 1.00 98.25 71 PHE A O 1
ATOM 563 N N . THR A 1 72 ? -5.870 -9.235 -2.104 1.00 98.12 72 THR A N 1
ATOM 564 C CA . THR A 1 72 ? -5.280 -9.983 -3.224 1.00 98.12 72 THR A CA 1
ATOM 565 C C . THR A 1 72 ? -5.823 -9.448 -4.552 1.00 98.12 72 THR A C 1
ATOM 567 O O . THR A 1 72 ? -6.903 -8.857 -4.558 1.00 98.12 72 THR A O 1
ATOM 570 N N . GLY A 1 73 ? -5.135 -9.708 -5.665 1.00 97.31 73 GLY A N 1
ATOM 571 C CA . GLY A 1 73 ? -5.534 -9.251 -7.004 1.00 97.31 73 GLY A CA 1
ATOM 572 C C . GLY A 1 73 ? -5.138 -7.804 -7.312 1.00 97.31 73 GLY A C 1
ATOM 573 O O . GLY A 1 73 ? -5.710 -7.187 -8.206 1.00 97.31 73 GLY A O 1
ATOM 574 N N . LEU A 1 74 ? -4.192 -7.236 -6.558 1.00 97.06 74 LEU A N 1
ATOM 575 C CA . LEU A 1 74 ? -3.753 -5.844 -6.726 1.00 97.06 74 LEU A CA 1
ATOM 576 C C . LEU A 1 74 ? -2.916 -5.648 -8.002 1.00 97.06 74 LEU A C 1
ATOM 578 O O . LEU A 1 74 ? -2.807 -4.535 -8.503 1.00 97.06 74 LEU A O 1
ATOM 582 N N . ASP A 1 75 ? -2.361 -6.728 -8.544 1.00 94.94 75 ASP A N 1
ATOM 583 C CA . ASP A 1 75 ? -1.674 -6.793 -9.837 1.00 94.94 75 ASP A CA 1
ATOM 584 C C . ASP A 1 75 ? -2.623 -6.566 -11.028 1.00 94.94 75 ASP A C 1
ATOM 586 O O . ASP A 1 75 ? -2.195 -6.113 -12.087 1.00 94.94 75 ASP A O 1
ATOM 590 N N . GLN A 1 76 ? -3.920 -6.829 -10.846 1.00 95.81 76 GLN A N 1
ATOM 591 C CA . GLN A 1 76 ? -4.946 -6.725 -11.891 1.00 95.81 76 GLN A CA 1
ATOM 592 C C . GLN A 1 76 ? -5.615 -5.348 -11.947 1.00 95.81 76 GLN A C 1
ATOM 594 O O . GLN A 1 76 ? -6.446 -5.113 -12.821 1.00 95.81 76 GLN A O 1
ATOM 599 N N . VAL A 1 77 ? -5.272 -4.434 -11.032 1.00 93.88 77 VAL A N 1
ATOM 600 C CA . VAL A 1 77 ? -5.859 -3.085 -10.990 1.00 93.88 77 VAL A CA 1
ATOM 601 C C . VAL A 1 77 ? -5.513 -2.295 -12.254 1.00 93.88 77 VAL A C 1
ATOM 603 O O . VAL A 1 77 ? -6.322 -1.493 -12.707 1.00 93.88 77 VAL A O 1
ATOM 606 N N . GLY A 1 78 ? -4.334 -2.529 -12.839 1.00 87.81 78 GLY A N 1
ATOM 607 C CA . GLY A 1 78 ? -3.901 -1.902 -14.094 1.00 87.81 78 GLY A CA 1
ATOM 608 C C . GLY A 1 78 ? -3.520 -0.421 -13.986 1.00 87.81 78 GLY A C 1
ATOM 609 O O . GLY A 1 78 ? -2.846 0.086 -14.875 1.00 87.81 78 GLY A O 1
ATOM 610 N N . GLU A 1 79 ? -3.879 0.238 -12.885 1.00 89.75 79 GLU A N 1
ATOM 611 C CA . GLU A 1 79 ? -3.571 1.637 -12.593 1.00 89.75 79 GLU A CA 1
ATOM 612 C C . GLU A 1 79 ? -2.538 1.770 -11.459 1.00 89.75 79 GLU A C 1
ATOM 614 O O . GLU A 1 79 ? -2.441 0.889 -10.592 1.00 89.75 79 GLU A O 1
ATOM 619 N N . PRO A 1 80 ? -1.769 2.874 -11.414 1.00 89.62 80 PRO A N 1
ATOM 620 C CA . PRO A 1 80 ? -0.846 3.141 -10.319 1.00 89.62 80 PRO A CA 1
ATOM 621 C C . PRO A 1 80 ? -1.557 3.218 -8.961 1.00 89.62 80 PRO A C 1
ATOM 623 O O . PRO A 1 80 ? -2.569 3.899 -8.795 1.00 89.62 80 PRO A O 1
ATOM 626 N N . LEU A 1 81 ? -0.983 2.554 -7.956 1.00 93.06 81 LEU A N 1
ATOM 627 C CA . LEU A 1 81 ? -1.473 2.587 -6.579 1.00 93.06 81 LEU A CA 1
ATOM 628 C C . LEU A 1 81 ? -0.626 3.529 -5.726 1.00 93.06 81 LEU A C 1
ATOM 630 O O . LEU A 1 81 ? 0.605 3.453 -5.723 1.00 93.06 81 LEU A O 1
ATOM 634 N N . TYR A 1 82 ? -1.297 4.366 -4.937 1.00 92.75 82 TYR A N 1
ATOM 635 C CA . TYR A 1 82 ? -0.652 5.367 -4.092 1.00 92.75 82 TYR A CA 1
ATOM 636 C C . TYR A 1 82 ? -0.907 5.097 -2.605 1.00 92.75 82 TYR A C 1
ATOM 638 O O . TYR A 1 82 ? -2.029 4.752 -2.220 1.00 92.75 82 TYR A O 1
ATOM 646 N N . PRO A 1 83 ? 0.108 5.267 -1.737 1.00 92.19 83 PRO A N 1
ATOM 647 C CA . PRO A 1 83 ? -0.097 5.188 -0.300 1.00 92.19 83 PRO A CA 1
ATOM 648 C C . PRO A 1 83 ? -0.942 6.375 0.167 1.00 92.19 83 PRO A C 1
ATOM 650 O O . PRO A 1 83 ? -0.660 7.526 -0.163 1.00 92.19 83 PRO A O 1
ATOM 653 N N . ILE A 1 84 ? -1.954 6.094 0.982 1.00 92.00 84 ILE A N 1
ATOM 654 C CA . ILE A 1 84 ? -2.825 7.106 1.571 1.00 92.00 84 ILE A CA 1
ATOM 655 C C . ILE A 1 84 ? -3.152 6.737 3.012 1.00 92.00 84 ILE A C 1
ATOM 657 O O . ILE A 1 84 ? -3.260 5.568 3.384 1.00 92.00 84 ILE A O 1
ATOM 661 N N . VAL A 1 85 ? -3.322 7.765 3.828 1.00 90.31 85 VAL A N 1
ATOM 662 C CA . VAL A 1 85 ? -3.777 7.669 5.205 1.00 90.31 85 VAL A CA 1
ATOM 663 C C . VAL A 1 85 ? -4.817 8.762 5.428 1.00 90.31 85 VAL A C 1
ATOM 665 O O . VAL A 1 85 ? -4.683 9.874 4.926 1.00 90.31 85 VAL A O 1
ATOM 668 N N . SER A 1 86 ? -5.872 8.433 6.168 1.00 88.00 86 SER A N 1
ATOM 669 C CA . SER A 1 86 ? -6.925 9.369 6.549 1.00 88.00 86 SER A CA 1
ATOM 670 C C . SER A 1 86 ? -7.173 9.242 8.046 1.00 88.00 86 SER A C 1
ATOM 672 O O . SER A 1 86 ? -7.348 8.132 8.555 1.00 88.00 86 SER A O 1
ATOM 674 N N . SER A 1 87 ? -7.191 10.376 8.743 1.00 84.19 87 SER A N 1
ATOM 675 C CA . SER A 1 87 ? -7.629 10.458 10.130 1.00 84.19 87 SER A CA 1
ATOM 676 C C . SER A 1 87 ? -8.688 11.534 10.268 1.00 84.19 87 SER A C 1
ATOM 678 O O . SER A 1 87 ? -8.562 12.633 9.736 1.00 84.19 87 SER A O 1
ATOM 680 N N . THR A 1 88 ? -9.730 11.195 11.009 1.00 81.75 88 THR A N 1
ATOM 681 C CA . THR A 1 88 ? -10.797 12.107 11.417 1.00 81.75 88 THR A CA 1
ATOM 682 C C . THR A 1 88 ? -10.846 12.257 12.937 1.00 81.75 88 THR A C 1
ATOM 684 O O . THR A 1 88 ? -11.748 12.903 13.463 1.00 81.75 88 THR A O 1
ATOM 687 N N . ALA A 1 89 ? -9.937 11.595 13.660 1.00 77.81 89 ALA A N 1
ATOM 688 C CA . ALA A 1 89 ? -9.872 11.668 15.110 1.00 77.81 89 ALA A CA 1
ATOM 689 C C . ALA A 1 89 ? -9.248 13.004 15.531 1.00 77.81 89 ALA A C 1
ATOM 691 O O . ALA A 1 89 ? -8.207 13.404 15.013 1.00 77.81 89 ALA A O 1
ATOM 692 N N . SER A 1 90 ? -9.883 13.690 16.482 1.00 78.12 90 SER A N 1
ATOM 693 C CA . SER A 1 90 ? -9.302 14.874 17.113 1.00 78.12 90 SER A CA 1
ATOM 694 C C . SER A 1 90 ? -7.987 14.503 17.799 1.00 78.12 90 SER A C 1
ATOM 696 O O . SER A 1 90 ? -7.907 13.451 18.431 1.00 78.12 90 SER A O 1
ATOM 698 N N . GLU A 1 91 ? -6.978 15.368 17.681 1.00 79.56 91 GLU A N 1
ATOM 699 C CA . GLU A 1 91 ? -5.662 15.202 18.323 1.00 79.56 91 GLU A CA 1
ATOM 700 C C . GLU A 1 91 ? -4.879 13.946 17.887 1.00 79.56 91 GLU A C 1
ATOM 702 O O . GLU A 1 91 ? -3.990 13.478 18.599 1.00 79.56 91 GLU A O 1
ATOM 707 N N . SER A 1 92 ? -5.185 13.375 16.716 1.00 80.19 92 SER A N 1
ATOM 708 C CA . SER A 1 92 ? -4.348 12.323 16.135 1.00 80.19 92 SER A CA 1
ATOM 709 C C . SER A 1 92 ? -3.184 12.916 15.347 1.00 80.19 92 SER A C 1
ATOM 711 O O . SER A 1 92 ? -3.402 13.740 14.458 1.00 80.19 92 SER A O 1
ATOM 713 N N . GLU A 1 93 ? -1.984 12.402 15.583 1.00 84.94 93 GLU A N 1
ATOM 714 C CA . GLU A 1 93 ? -0.811 12.659 14.753 1.00 84.94 93 GLU A CA 1
ATOM 715 C C . GLU A 1 93 ? -0.417 11.388 14.006 1.00 84.94 93 GLU A C 1
ATOM 717 O O . GLU A 1 93 ? -0.505 10.277 14.531 1.00 84.94 93 GLU A O 1
ATOM 722 N N . LEU A 1 94 ? 0.000 11.555 12.755 1.00 87.56 94 LEU A N 1
ATOM 723 C CA . LEU A 1 94 ? 0.422 10.465 11.890 1.00 87.56 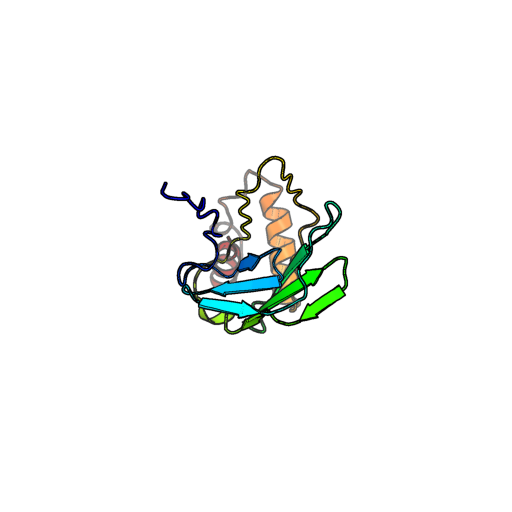94 LEU A CA 1
ATOM 724 C C . LEU A 1 94 ? 1.791 10.812 11.318 1.00 87.56 94 LEU A C 1
ATOM 726 O O . LEU A 1 94 ? 1.940 11.789 10.588 1.00 87.56 94 LEU A O 1
ATOM 730 N N . GLY A 1 95 ? 2.789 10.005 11.661 1.00 88.94 95 GLY A N 1
ATOM 731 C CA . GLY A 1 95 ? 4.137 10.122 11.120 1.00 88.94 95 GLY A CA 1
ATOM 732 C C . GLY A 1 95 ? 4.336 9.179 9.940 1.00 88.94 95 GLY A C 1
ATOM 733 O O . GLY A 1 95 ? 4.016 7.992 10.028 1.00 88.94 95 GLY A O 1
ATOM 734 N N . LEU A 1 96 ? 4.908 9.682 8.845 1.00 91.00 96 LEU A N 1
ATOM 735 C CA . LEU A 1 96 ? 5.413 8.817 7.784 1.00 91.00 96 LEU A CA 1
ATOM 736 C C . LEU A 1 96 ? 6.786 8.277 8.198 1.00 91.00 96 LEU A C 1
ATOM 738 O O . LEU A 1 96 ? 7.736 9.038 8.373 1.00 91.00 96 LEU A O 1
ATOM 742 N N . GLY A 1 97 ? 6.870 6.959 8.363 1.00 90.62 97 GLY A N 1
ATOM 743 C CA . GLY A 1 97 ? 8.115 6.266 8.673 1.00 90.62 97 GLY A CA 1
ATOM 744 C C . GLY A 1 97 ? 8.989 6.021 7.441 1.00 90.62 97 GLY A C 1
ATOM 745 O O . GLY A 1 97 ? 9.024 6.792 6.480 1.00 90.62 97 GLY A O 1
ATOM 746 N N . THR A 1 98 ? 9.714 4.906 7.459 1.00 90.31 98 THR A N 1
ATOM 747 C CA . THR A 1 98 ? 10.578 4.508 6.348 1.00 90.31 98 THR A CA 1
ATOM 748 C C . THR A 1 98 ? 9.761 4.056 5.137 1.00 90.31 98 THR A C 1
ATOM 750 O O . THR A 1 98 ? 8.782 3.321 5.250 1.00 90.31 98 THR A O 1
ATOM 753 N N . ARG A 1 99 ? 10.203 4.470 3.944 1.00 89.62 99 ARG A N 1
ATOM 754 C CA . ARG A 1 99 ? 9.693 3.967 2.661 1.00 89.62 99 ARG A CA 1
ATOM 755 C C . ARG A 1 99 ? 10.711 3.032 2.025 1.00 89.62 99 ARG A C 1
ATOM 757 O O . ARG A 1 99 ? 11.913 3.293 2.073 1.00 89.62 99 ARG A O 1
ATOM 764 N N . GLY A 1 100 ? 10.236 1.969 1.389 1.00 86.62 100 GLY A N 1
ATOM 765 C CA . GLY A 1 100 ? 11.084 1.001 0.706 1.00 86.62 100 GLY A CA 1
ATOM 766 C C . GLY A 1 100 ? 10.391 0.415 -0.513 1.00 86.62 100 GLY A C 1
ATOM 767 O O . GLY A 1 100 ? 9.177 0.270 -0.539 1.00 86.62 100 GLY A O 1
ATOM 768 N N . CYS A 1 101 ? 11.185 0.069 -1.521 1.00 87.00 101 CYS A N 1
ATOM 769 C CA . CYS A 1 101 ? 10.742 -0.650 -2.708 1.00 87.00 101 CYS A CA 1
ATOM 770 C C . CYS A 1 101 ? 11.793 -1.719 -3.022 1.00 87.00 101 CYS A C 1
ATOM 772 O O . CYS A 1 101 ? 12.996 -1.451 -2.914 1.00 87.00 101 CYS A O 1
ATOM 774 N N . ARG A 1 102 ? 11.348 -2.931 -3.363 1.00 86.38 102 ARG A N 1
ATOM 775 C CA . ARG A 1 102 ? 12.219 -4.058 -3.710 1.00 86.38 102 ARG A CA 1
ATOM 776 C C . ARG A 1 102 ? 11.943 -4.479 -5.145 1.00 86.38 102 ARG A C 1
ATOM 778 O O . ARG A 1 102 ? 10.799 -4.707 -5.506 1.00 86.38 102 ARG A O 1
ATOM 785 N N . TYR A 1 103 ? 13.018 -4.619 -5.909 1.00 87.25 103 TYR A N 1
ATOM 786 C CA . TYR A 1 103 ? 13.005 -5.141 -7.269 1.00 87.25 103 TYR A CA 1
ATOM 787 C C . TYR A 1 103 ? 13.610 -6.539 -7.243 1.00 87.25 103 TYR A C 1
ATOM 789 O O . TYR A 1 103 ? 14.671 -6.733 -6.634 1.00 87.25 103 TYR A O 1
ATOM 797 N N . LEU A 1 104 ? 12.933 -7.517 -7.838 1.00 87.69 104 LEU A N 1
ATOM 798 C CA . LEU A 1 104 ? 13.316 -8.922 -7.691 1.00 87.69 104 LEU A CA 1
ATOM 799 C C . LEU A 1 104 ? 14.371 -9.324 -8.723 1.00 87.69 104 LEU A C 1
ATOM 801 O O . LEU A 1 104 ? 15.400 -9.907 -8.358 1.00 87.69 104 LEU A O 1
ATOM 805 N N . SER A 1 105 ? 14.176 -8.950 -9.986 1.00 89.62 105 SER A N 1
ATOM 806 C CA . SER A 1 105 ? 15.082 -9.323 -11.071 1.00 89.62 105 SER A CA 1
ATOM 807 C C . SER A 1 105 ? 16.343 -8.453 -11.116 1.00 89.62 105 SER A C 1
ATOM 809 O O . SER A 1 105 ? 16.362 -7.295 -10.691 1.00 89.62 105 SER A O 1
ATOM 811 N N . LEU A 1 106 ? 17.429 -9.006 -11.671 1.00 91.88 106 LEU A N 1
ATOM 812 C CA . LEU A 1 106 ? 18.636 -8.229 -11.969 1.00 91.88 106 LEU A CA 1
ATOM 813 C C . LEU A 1 106 ? 18.326 -7.086 -12.943 1.00 91.88 106 LEU A C 1
ATOM 815 O O . LEU A 1 106 ? 18.804 -5.975 -12.746 1.00 91.88 106 LEU A O 1
ATOM 819 N N . GLN A 1 107 ? 17.491 -7.349 -13.948 1.00 90.19 107 GLN A N 1
ATOM 820 C CA . GLN A 1 107 ? 17.087 -6.362 -14.943 1.00 90.19 107 GLN A CA 1
ATOM 821 C C . GLN A 1 107 ? 16.452 -5.131 -14.288 1.00 90.19 107 GLN A C 1
ATOM 823 O O . GLN A 1 107 ? 16.890 -4.010 -14.538 1.00 90.19 107 GLN A O 1
ATOM 828 N N . GLU A 1 108 ? 15.475 -5.318 -13.402 1.00 88.50 108 GLU A N 1
ATOM 829 C CA . GLU A 1 108 ? 14.826 -4.210 -12.696 1.00 88.50 108 GLU A CA 1
ATOM 830 C C . GLU A 1 108 ? 15.797 -3.459 -11.780 1.00 88.50 108 GLU A C 1
ATOM 832 O O . GLU A 1 108 ? 15.777 -2.229 -11.735 1.00 88.50 108 GLU A O 1
ATOM 837 N N . LYS A 1 109 ? 16.701 -4.175 -11.097 1.00 89.88 109 LYS A N 1
ATOM 838 C CA . LYS A 1 109 ? 17.761 -3.554 -10.283 1.00 89.88 109 LYS A CA 1
ATOM 839 C C . LYS A 1 109 ? 18.693 -2.695 -11.140 1.00 89.88 109 LYS A C 1
ATOM 841 O O . LYS A 1 109 ? 19.022 -1.577 -10.746 1.00 89.88 109 LYS A O 1
ATOM 846 N N . CYS A 1 110 ? 19.090 -3.182 -12.316 1.00 90.56 110 CYS A N 1
ATOM 847 C CA . CYS A 1 110 ? 19.892 -2.425 -13.277 1.00 90.56 110 CYS A CA 1
ATOM 848 C C . CYS A 1 110 ? 19.145 -1.176 -13.760 1.00 90.56 110 CYS A C 1
ATOM 850 O O . CYS A 1 110 ? 19.708 -0.081 -13.721 1.00 90.56 110 CYS A O 1
ATOM 852 N N . PHE A 1 111 ? 17.870 -1.301 -14.138 1.00 87.75 111 PHE A N 1
ATOM 853 C CA . PHE A 1 111 ? 17.050 -0.151 -14.526 1.00 87.75 111 PHE A CA 1
ATOM 854 C C . PHE A 1 111 ? 16.908 0.864 -13.390 1.00 87.75 111 PHE A C 1
ATOM 856 O O . PHE A 1 111 ? 17.062 2.062 -13.621 1.00 87.75 111 PHE A O 1
ATOM 863 N N . GLN A 1 112 ? 16.694 0.415 -12.152 1.00 86.81 112 GLN A N 1
ATOM 864 C CA . GLN A 1 112 ? 16.633 1.302 -10.994 1.00 86.81 112 GLN A CA 1
ATOM 865 C C . GLN A 1 112 ? 17.960 2.042 -10.768 1.00 86.81 112 GLN A C 1
ATOM 867 O O . GLN A 1 112 ? 17.953 3.236 -10.461 1.00 86.81 112 GLN A O 1
ATOM 872 N N . ALA A 1 113 ? 19.097 1.360 -10.925 1.00 88.25 113 ALA A N 1
ATOM 873 C CA . ALA A 1 113 ? 20.413 1.980 -10.798 1.00 88.25 113 ALA A CA 1
ATOM 874 C C . ALA A 1 113 ? 20.617 3.093 -11.839 1.00 88.25 113 ALA A C 1
ATOM 876 O O . ALA A 1 113 ? 21.098 4.172 -11.489 1.00 88.25 113 ALA A O 1
ATOM 877 N N . ILE A 1 114 ? 20.187 2.862 -13.085 1.00 86.69 114 ILE A N 1
ATOM 878 C CA . ILE A 1 114 ? 20.208 3.872 -14.150 1.00 86.69 114 ILE A CA 1
ATOM 879 C C . ILE A 1 114 ? 19.295 5.048 -13.781 1.00 86.69 114 ILE A C 1
ATOM 881 O O . ILE A 1 114 ? 19.765 6.182 -13.750 1.00 86.69 114 ILE A O 1
ATOM 885 N N . LYS A 1 115 ? 18.031 4.803 -13.407 1.00 82.62 115 LYS A N 1
ATOM 886 C CA . LYS A 1 115 ? 17.078 5.873 -13.041 1.00 82.62 115 LYS A CA 1
ATOM 887 C C . LYS A 1 115 ? 17.592 6.764 -11.919 1.00 82.62 115 LYS A C 1
ATOM 889 O O . LYS A 1 115 ? 17.516 7.981 -12.023 1.00 82.62 115 LYS A O 1
ATOM 894 N N . ARG A 1 116 ? 18.174 6.177 -10.868 1.00 83.00 116 ARG A N 1
ATOM 895 C CA . ARG A 1 116 ? 18.763 6.946 -9.758 1.00 83.00 116 ARG A CA 1
ATOM 896 C C . ARG A 1 116 ? 19.887 7.875 -10.221 1.00 83.00 116 ARG A C 1
ATOM 898 O O . ARG A 1 116 ? 20.021 8.967 -9.682 1.00 83.00 116 ARG A O 1
ATOM 905 N N . ARG A 1 117 ? 20.694 7.453 -11.202 1.00 83.88 117 ARG A N 1
ATOM 906 C CA . ARG A 1 117 ? 21.761 8.284 -11.786 1.00 83.88 117 ARG A CA 1
ATOM 907 C C . ARG A 1 117 ? 21.214 9.399 -12.672 1.00 83.88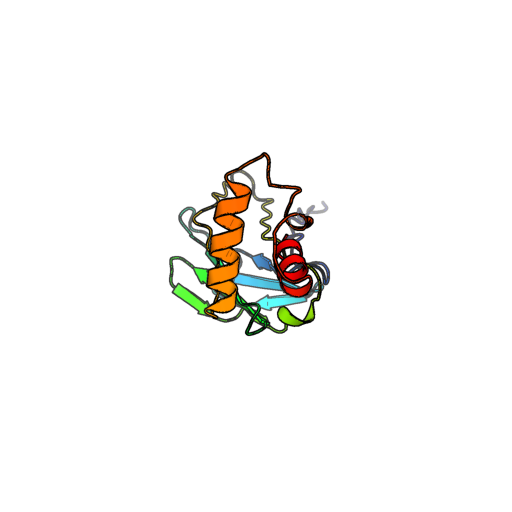 117 ARG A C 1
ATOM 909 O O . ARG A 1 117 ? 21.787 10.484 -12.673 1.00 83.88 117 ARG A O 1
ATOM 916 N N . LEU A 1 118 ? 20.128 9.139 -13.399 1.00 79.81 118 LEU A N 1
ATOM 917 C CA . LEU A 1 118 ? 19.465 10.143 -14.232 1.00 79.81 118 LEU A CA 1
ATOM 918 C C . LEU A 1 118 ? 18.782 11.212 -13.371 1.00 79.81 118 LEU A C 1
ATOM 920 O O . LEU A 1 118 ? 19.063 12.388 -13.555 1.00 79.81 118 LEU A O 1
ATOM 924 N N . ALA A 1 119 ? 18.002 10.807 -12.365 1.00 75.62 119 ALA A N 1
ATOM 925 C CA . ALA A 1 119 ? 17.262 11.719 -11.485 1.00 75.62 119 ALA A CA 1
ATOM 926 C C . ALA A 1 119 ? 18.153 12.664 -10.657 1.00 75.62 119 ALA A C 1
ATOM 928 O O . ALA A 1 119 ? 17.697 13.708 -10.204 1.00 75.62 119 ALA A O 1
ATOM 929 N N . TYR A 1 120 ? 19.421 12.303 -10.439 1.00 69.81 120 TYR A N 1
ATOM 930 C CA . TYR A 1 120 ? 20.393 13.162 -9.758 1.00 69.81 120 TYR A CA 1
ATOM 931 C C . TYR A 1 120 ? 20.848 14.352 -10.622 1.00 69.81 120 TYR A C 1
ATOM 933 O O . TYR A 1 120 ? 21.307 15.357 -10.090 1.00 69.81 120 TYR A O 1
ATOM 941 N N . ASN A 1 121 ? 20.730 14.249 -11.947 1.00 66.31 121 ASN A N 1
ATOM 942 C CA . ASN A 1 121 ? 21.149 15.287 -12.878 1.00 66.31 121 ASN A CA 1
ATOM 943 C C . ASN A 1 121 ? 19.905 15.966 -13.467 1.00 66.31 121 ASN A C 1
ATOM 945 O O . ASN A 1 121 ? 19.326 15.459 -14.424 1.00 66.31 121 ASN A O 1
ATOM 949 N N . GLU A 1 122 ? 19.509 17.126 -12.930 1.00 58.06 122 GLU A N 1
ATOM 950 C CA . GLU A 1 122 ? 18.319 17.876 -13.382 1.00 58.06 122 GLU A CA 1
ATOM 951 C C . GLU A 1 122 ? 18.311 18.157 -14.896 1.00 58.06 122 GLU A C 1
ATOM 953 O O . GLU A 1 122 ? 17.256 18.134 -15.520 1.00 58.06 122 GLU A O 1
ATOM 958 N N . ALA A 1 123 ? 19.488 18.307 -15.514 1.00 57.75 123 ALA A N 1
ATOM 959 C CA . ALA A 1 123 ? 19.646 18.484 -16.960 1.00 57.75 123 ALA A CA 1
ATOM 960 C C . ALA A 1 123 ? 19.226 17.263 -17.811 1.00 57.75 123 ALA A C 1
ATOM 962 O O . ALA A 1 123 ? 19.129 17.376 -19.031 1.00 57.75 123 ALA A O 1
ATOM 963 N N . TYR A 1 124 ? 19.018 16.091 -17.198 1.00 55.22 124 TYR A N 1
ATOM 964 C CA . TYR A 1 124 ? 18.735 14.825 -17.886 1.00 55.22 124 TYR A CA 1
ATOM 965 C C . TYR A 1 124 ? 17.356 14.231 -17.556 1.00 55.22 124 TYR A C 1
ATOM 967 O O . TYR A 1 124 ? 17.020 13.167 -18.082 1.00 55.22 124 TYR A O 1
ATOM 975 N N . ASN A 1 125 ? 16.549 14.906 -16.726 1.00 54.38 125 ASN A N 1
ATOM 976 C CA . ASN A 1 125 ? 15.202 14.442 -16.367 1.00 54.38 125 ASN A CA 1
ATOM 977 C C . ASN A 1 125 ? 14.274 14.306 -17.592 1.00 54.38 125 ASN A C 1
ATOM 979 O O . ASN A 1 125 ? 13.444 13.404 -17.607 1.00 54.38 125 ASN A O 1
ATOM 983 N N . ASP A 1 126 ? 14.509 15.082 -18.657 1.00 59.16 126 ASP A N 1
ATOM 984 C CA . ASP A 1 126 ? 13.738 15.033 -19.915 1.00 59.16 126 ASP A CA 1
ATOM 985 C C . ASP A 1 126 ? 14.421 14.234 -21.046 1.00 59.16 126 ASP A C 1
ATOM 987 O O . ASP A 1 126 ? 14.027 14.298 -22.208 1.00 59.16 126 ASP A O 1
ATOM 991 N N . CYS A 1 127 ? 15.484 13.483 -20.747 1.00 68.56 127 CYS A N 1
ATOM 992 C CA . CYS A 1 127 ? 16.471 13.078 -21.756 1.00 68.56 127 CYS A CA 1
ATOM 993 C C . CYS A 1 127 ? 16.627 11.549 -21.903 1.00 68.56 127 CYS A C 1
ATOM 995 O O . CYS A 1 127 ? 17.593 11.060 -22.495 1.00 68.56 127 CYS A O 1
ATOM 997 N N . VAL A 1 128 ? 15.667 10.751 -21.410 1.00 77.75 128 VAL A N 1
ATOM 998 C CA . VAL A 1 128 ? 15.660 9.286 -21.637 1.00 77.75 128 VAL A CA 1
ATOM 999 C C . VAL A 1 128 ? 15.738 8.968 -23.138 1.00 77.75 128 VAL A C 1
ATOM 1001 O O . VAL A 1 128 ? 16.436 8.035 -23.549 1.00 77.75 128 VAL A O 1
ATOM 1004 N N . ASP A 1 129 ? 15.102 9.797 -23.967 1.00 79.56 129 ASP A N 1
ATOM 1005 C CA . ASP A 1 129 ? 15.086 9.643 -25.419 1.00 79.56 129 ASP A CA 1
ATOM 1006 C C . ASP A 1 129 ? 16.435 9.902 -26.097 1.00 79.56 129 ASP A C 1
ATOM 1008 O O . ASP A 1 129 ? 16.702 9.318 -27.153 1.00 79.56 129 ASP A O 1
ATOM 1012 N N . CYS A 1 130 ? 17.332 10.672 -25.481 1.00 79.94 130 CYS A N 1
ATOM 1013 C CA . CYS A 1 130 ? 18.656 10.967 -26.037 1.00 79.94 130 CYS A CA 1
ATOM 1014 C C . CYS A 1 130 ? 19.707 9.912 -25.677 1.00 79.94 130 CYS A C 1
ATOM 1016 O O . CYS A 1 130 ? 20.808 9.926 -26.231 1.00 79.94 130 CYS A O 1
ATOM 1018 N N . LEU A 1 131 ? 19.396 8.983 -24.767 1.00 82.50 131 LEU A N 1
ATOM 1019 C CA . LEU A 1 131 ? 20.322 7.908 -24.422 1.00 82.50 131 LEU A CA 1
ATOM 1020 C C . LEU A 1 131 ? 20.582 7.018 -25.652 1.00 82.50 131 LEU A C 1
ATOM 1022 O O . LEU A 1 131 ? 19.645 6.717 -26.401 1.00 82.50 131 LEU A O 1
ATOM 1026 N N . PRO A 1 132 ? 21.811 6.511 -25.854 1.00 86.56 132 PRO A N 1
ATOM 1027 C CA . PRO A 1 132 ? 22.130 5.555 -26.917 1.00 86.56 132 PRO A CA 1
ATOM 1028 C C . PRO A 1 132 ? 21.631 4.142 -26.554 1.00 86.56 132 PRO A C 1
ATOM 1030 O O . PRO A 1 132 ? 22.377 3.168 -26.569 1.00 86.56 132 PRO A O 1
ATOM 1033 N N . LEU A 1 133 ? 20.358 4.037 -26.166 1.00 86.25 133 LEU A N 1
ATOM 1034 C CA . LEU A 1 133 ? 19.696 2.811 -25.737 1.00 86.25 133 LEU A CA 1
ATOM 1035 C C . LEU A 1 133 ? 18.617 2.382 -26.744 1.00 86.25 133 LEU A C 1
ATOM 1037 O O . LEU A 1 133 ? 17.975 3.236 -27.367 1.00 86.25 133 LEU A O 1
ATOM 1041 N N . PRO A 1 134 ? 18.354 1.070 -26.871 1.00 90.75 134 PRO A N 1
ATOM 1042 C CA . PRO A 1 134 ? 17.205 0.562 -27.610 1.00 90.75 134 PRO A CA 1
ATOM 1043 C C . PRO A 1 134 ? 15.880 1.178 -27.136 1.00 90.75 134 PRO A C 1
ATOM 1045 O O . PRO A 1 134 ? 15.680 1.385 -25.938 1.00 90.75 134 PRO A O 1
ATOM 1048 N N . LYS A 1 135 ? 14.935 1.394 -28.065 1.00 87.69 135 LYS A N 1
ATOM 1049 C CA . LYS A 1 135 ? 13.607 1.978 -27.772 1.00 87.69 135 LYS A CA 1
ATOM 1050 C C . LYS A 1 135 ? 12.876 1.262 -26.635 1.00 87.69 135 LYS A C 1
ATOM 1052 O O . LYS A 1 135 ? 12.301 1.919 -25.779 1.00 87.69 135 LYS A O 1
ATOM 1057 N N . ILE A 1 136 ? 12.963 -0.068 -26.590 1.00 87.44 136 ILE A N 1
ATOM 1058 C CA . ILE A 1 136 ? 12.327 -0.870 -25.539 1.00 87.44 136 ILE A CA 1
ATOM 1059 C C . ILE A 1 136 ? 12.897 -0.567 -24.145 1.00 87.44 136 ILE A C 1
ATOM 1061 O O . ILE A 1 136 ? 12.166 -0.494 -23.165 1.00 87.44 136 ILE A O 1
ATOM 1065 N N . MET A 1 137 ? 14.203 -0.312 -24.035 1.00 88.00 137 MET A N 1
ATOM 1066 C CA . MET A 1 137 ? 14.815 0.062 -22.758 1.00 88.00 137 MET A CA 1
ATOM 1067 C C . MET A 1 137 ? 14.403 1.474 -22.340 1.00 88.00 137 MET A C 1
ATOM 1069 O O . MET A 1 137 ? 14.170 1.710 -21.158 1.00 88.00 137 MET A O 1
ATOM 1073 N N . LYS A 1 138 ? 14.268 2.393 -23.304 1.00 86.62 138 LYS A N 1
ATOM 1074 C CA . LYS A 1 138 ? 13.768 3.753 -23.065 1.00 86.62 138 LYS A CA 1
ATOM 1075 C C . LYS A 1 138 ? 12.330 3.737 -22.553 1.00 86.62 138 LYS A C 1
ATOM 1077 O O . LYS A 1 138 ? 12.061 4.345 -21.526 1.00 86.62 138 LYS A O 1
ATOM 1082 N N . SER A 1 139 ? 11.441 2.954 -23.169 1.00 82.56 139 SER A N 1
ATOM 1083 C CA .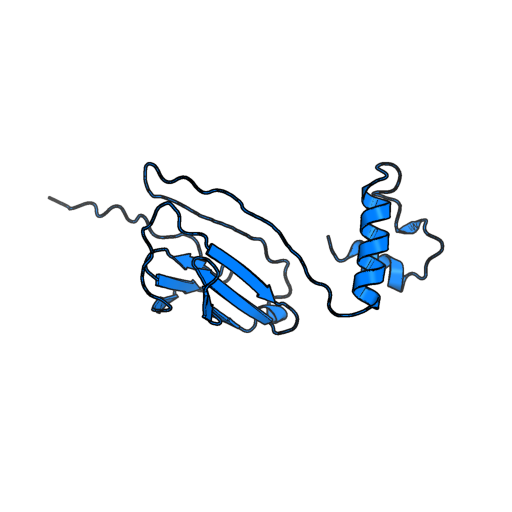 SER A 1 139 ? 10.057 2.827 -22.695 1.00 82.56 139 SER A CA 1
ATOM 1084 C C . SER A 1 139 ? 9.977 2.265 -21.271 1.00 82.56 139 SER A C 1
ATOM 1086 O O . SER A 1 139 ? 9.229 2.791 -20.455 1.00 82.56 139 SER A O 1
ATOM 1088 N N . HIS A 1 140 ? 10.798 1.267 -20.918 1.00 81.19 140 HIS A N 1
ATOM 1089 C CA . HIS A 1 140 ? 10.883 0.772 -19.533 1.00 81.19 140 HIS A CA 1
ATOM 1090 C C . HIS A 1 140 ? 11.450 1.814 -18.550 1.00 81.19 140 HIS A C 1
ATOM 1092 O O . HIS A 1 140 ? 11.078 1.856 -17.370 1.00 81.19 140 HIS A O 1
ATOM 1098 N N . LEU A 1 141 ? 12.360 2.673 -19.015 1.00 80.44 141 LEU A N 1
ATOM 1099 C CA . LEU A 1 141 ? 12.887 3.770 -18.211 1.00 80.44 141 LEU A CA 1
ATOM 1100 C C . LEU A 1 141 ? 11.832 4.856 -17.954 1.00 80.44 141 LEU A C 1
ATOM 1102 O O . LEU A 1 141 ? 11.790 5.376 -16.838 1.00 80.44 141 LEU A O 1
ATOM 1106 N N . SER A 1 142 ? 10.939 5.115 -18.905 1.00 74.25 142 SER A N 1
ATOM 1107 C CA . SER A 1 142 ? 9.863 6.104 -18.763 1.00 74.25 142 SER A CA 1
ATOM 1108 C C . SER A 1 142 ? 8.633 5.582 -18.003 1.00 74.25 142 SER A C 1
ATOM 1110 O O . SER A 1 142 ? 8.033 6.334 -17.251 1.00 74.25 142 SER A O 1
ATOM 1112 N N . ALA A 1 143 ? 8.286 4.293 -18.113 1.00 64.44 143 ALA A N 1
ATOM 1113 C CA . ALA A 1 143 ? 7.025 3.727 -17.599 1.00 64.44 143 ALA A CA 1
ATOM 1114 C C . ALA A 1 143 ? 6.969 3.373 -16.091 1.00 64.44 143 ALA A C 1
ATOM 1116 O O . ALA A 1 143 ? 5.990 2.783 -15.656 1.00 64.44 143 ALA A O 1
ATOM 1117 N N . LEU A 1 144 ? 8.001 3.670 -15.285 1.00 55.50 144 LEU A N 1
ATOM 1118 C CA . LEU A 1 144 ? 7.921 3.496 -13.810 1.00 55.50 144 LEU A CA 1
ATOM 1119 C C . LEU A 1 144 ? 7.846 4.849 -13.084 1.00 55.50 144 LEU A C 1
ATOM 1121 O O . LEU A 1 144 ? 8.447 4.997 -12.018 1.00 55.50 144 LEU A O 1
ATOM 1125 N N . TYR A 1 145 ? 7.187 5.821 -13.712 1.00 43.00 145 TYR A N 1
ATOM 1126 C CA . TYR A 1 145 ? 6.804 7.110 -13.141 1.00 43.00 145 TYR A CA 1
ATOM 1127 C C . TYR A 1 145 ? 5.284 7.193 -13.069 1.00 43.00 145 TYR A C 1
ATOM 1129 O O . TYR A 1 145 ? 4.646 6.711 -14.032 1.00 43.00 145 TYR A O 1
#

Radius of gyration: 19.72 Å; chains: 1; bounding box: 56×30×49 Å

pLDDT: mean 85.18, std 16.09, range [27.45, 98.5]